Protein AF-A0A4Z0EXV8-F1 (afdb_monomer)

Nearest PDB structures (foldseek):
  7rro-assembly1_Z  TM=4.277E-01  e=1.043E+00  Bos taurus
  6oj0-assembly1_T  TM=6.149E-01  e=5.998E+00  Sulfolobus polyhedral virus 1
  4o7p-assembly1_B  TM=3.992E-01  e=5.647E+00  Mycobacterium tuberculosis
  8ht9-assembly1_A  TM=2.356E-01  e=2.427E+00  Myotis lucifugus
  6aa7-assembly1_A  TM=3.840E-01  e=6.371E+00  Acropora digitifera

Solvent-accessible surface area (backbone atoms only — not comparable to full-atom values): 8650 Å² total; per-residue (Å²): 142,88,83,79,83,78,73,75,73,68,68,66,63,72,72,62,70,75,78,72,73,73,68,83,70,65,78,71,41,50,36,38,38,38,40,39,48,52,76,55,96,86,53,88,63,56,48,32,35,42,32,40,35,44,71,87,71,50,72,52,74,48,75,50,85,64,75,60,98,83,70,82,82,77,75,68,88,66,89,68,77,83,71,78,86,70,89,78,88,45,73,56,64,52,40,48,50,52,43,49,53,52,44,52,50,53,49,53,51,50,54,51,53,41,40,76,72,57,38,41,83,75,48,77,48,81,52,99,64,35,40,37,37,37,28,38,33,120

Structure (mmCIF, N/CA/C/O backbone):
data_AF-A0A4Z0EXV8-F1
#
_entry.id   AF-A0A4Z0EXV8-F1
#
loop_
_atom_site.group_PDB
_atom_site.id
_atom_site.type_symbol
_atom_site.label_atom_id
_atom_site.label_alt_id
_atom_site.label_comp_id
_atom_site.label_asym_id
_atom_site.label_entity_id
_atom_site.label_seq_id
_atom_site.pdbx_PDB_ins_code
_atom_site.Cartn_x
_atom_site.Cartn_y
_atom_site.Cartn_z
_atom_site.occupancy
_atom_site.B_iso_or_equiv
_atom_site.auth_seq_id
_atom_site.auth_comp_id
_atom_site.auth_asym_id
_atom_site.auth_atom_id
_atom_site.pdbx_PDB_model_num
ATOM 1 N N . MET A 1 1 ? -51.255 -3.652 63.442 1.00 41.59 1 MET A N 1
ATOM 2 C CA . MET A 1 1 ? -50.152 -4.495 62.925 1.00 41.59 1 MET A CA 1
ATOM 3 C C . MET A 1 1 ? -49.803 -4.064 61.491 1.00 41.59 1 MET A C 1
ATOM 5 O O . MET A 1 1 ? -50.277 -4.690 60.558 1.00 41.59 1 MET A O 1
ATOM 9 N N . SER A 1 2 ? -49.056 -2.967 61.275 1.00 47.56 2 SER A N 1
ATOM 10 C CA . SER A 1 2 ? -48.893 -2.390 59.915 1.00 47.56 2 SER A CA 1
ATOM 11 C C . SER A 1 2 ? -47.622 -1.543 59.702 1.00 47.56 2 SER A C 1
ATOM 13 O O . SER A 1 2 ? -47.699 -0.437 59.175 1.00 47.56 2 SER A O 1
ATOM 15 N N . LYS A 1 3 ? -46.436 -2.004 60.131 1.00 50.19 3 LYS A N 1
ATOM 16 C CA . LYS A 1 3 ? -45.212 -1.167 60.073 1.00 50.19 3 LYS A CA 1
ATOM 17 C C . LYS A 1 3 ? -43.972 -1.766 59.384 1.00 50.19 3 LYS A C 1
ATOM 19 O O . LYS A 1 3 ? -42.905 -1.188 59.514 1.00 50.19 3 LYS A O 1
ATOM 24 N N . ILE A 1 4 ? -44.069 -2.868 58.633 1.00 55.22 4 ILE A N 1
ATOM 25 C CA . ILE A 1 4 ? -42.857 -3.574 58.140 1.00 55.22 4 ILE A CA 1
ATOM 26 C C . ILE A 1 4 ? -42.568 -3.364 56.633 1.00 55.22 4 ILE A C 1
ATOM 28 O O . ILE A 1 4 ? -41.503 -3.729 56.152 1.00 55.22 4 ILE A O 1
ATOM 32 N N . LEU A 1 5 ? -43.437 -2.700 55.865 1.00 53.66 5 LEU A N 1
ATOM 33 C CA . LEU A 1 5 ? -43.330 -2.701 54.392 1.00 53.66 5 LEU A CA 1
ATOM 34 C C . LEU A 1 5 ? -42.454 -1.605 53.746 1.00 53.66 5 LEU A C 1
ATOM 36 O O . LEU A 1 5 ? -42.352 -1.578 52.526 1.00 53.66 5 LEU A O 1
ATOM 40 N N . PHE A 1 6 ? -41.794 -0.723 54.502 1.00 51.88 6 PHE A N 1
ATOM 41 C CA . PHE A 1 6 ? -41.059 0.410 53.905 1.00 51.88 6 PHE A CA 1
ATOM 42 C C . PHE A 1 6 ? -39.553 0.188 53.666 1.00 51.88 6 PHE A C 1
ATOM 44 O O . PHE A 1 6 ? -38.919 1.017 53.018 1.00 51.88 6 PHE A O 1
ATOM 51 N N . ALA A 1 7 ? -38.961 -0.913 54.140 1.00 53.41 7 ALA A N 1
ATOM 52 C CA . ALA A 1 7 ? -37.502 -1.094 54.101 1.00 53.41 7 ALA A CA 1
ATOM 53 C C . ALA A 1 7 ? -36.958 -1.760 52.818 1.00 53.41 7 ALA A C 1
ATOM 55 O O . ALA A 1 7 ? -35.759 -1.700 52.563 1.00 53.41 7 ALA A O 1
ATOM 56 N N . SER A 1 8 ? -37.806 -2.376 51.991 1.00 53.47 8 SER A N 1
ATOM 57 C CA . SER A 1 8 ? -37.377 -3.163 50.821 1.00 53.47 8 SER A CA 1
ATOM 58 C C . SER A 1 8 ? -37.283 -2.374 49.509 1.00 53.47 8 SER A C 1
ATOM 60 O O . SER A 1 8 ? -36.713 -2.877 48.545 1.00 53.47 8 SER A O 1
ATOM 62 N N . ALA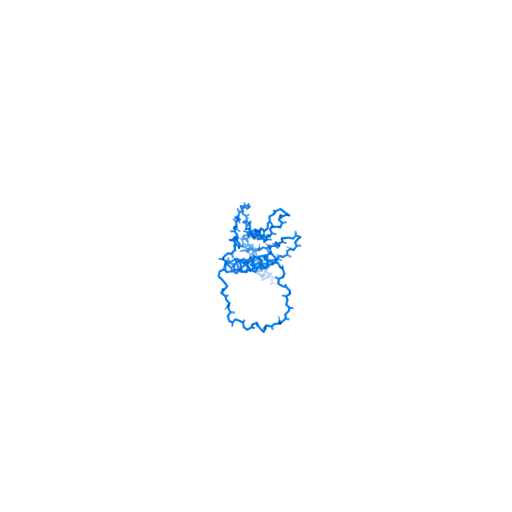 A 1 9 ? -37.789 -1.139 49.449 1.00 52.66 9 ALA A N 1
ATOM 63 C CA . ALA A 1 9 ? -37.748 -0.328 48.227 1.00 52.66 9 ALA A CA 1
ATOM 64 C C . ALA A 1 9 ? -36.428 0.449 48.038 1.00 52.66 9 ALA A C 1
ATOM 66 O O . ALA A 1 9 ? -36.130 0.892 46.931 1.00 52.66 9 ALA A O 1
ATOM 67 N N . LEU A 1 10 ? -35.615 0.608 49.091 1.00 49.06 10 LEU A N 1
ATOM 68 C CA . LEU A 1 10 ? -34.423 1.466 49.050 1.00 49.06 10 LEU A CA 1
ATOM 69 C C . LEU A 1 10 ? -33.154 0.751 48.544 1.00 49.06 10 LEU A C 1
ATOM 71 O O . LEU A 1 10 ? -32.196 1.411 48.152 1.00 49.06 10 LEU A O 1
ATOM 75 N N . THR A 1 11 ? -33.132 -0.584 48.503 1.00 53.19 11 THR A N 1
ATOM 76 C CA . THR A 1 11 ? -31.952 -1.361 48.076 1.00 53.19 11 THR A CA 1
ATOM 77 C C . THR A 1 11 ? -31.877 -1.613 46.568 1.00 53.19 11 THR A C 1
ATOM 79 O O . THR A 1 11 ? -30.806 -1.957 46.076 1.00 53.19 11 THR A O 1
ATOM 82 N N . LEU A 1 12 ? -32.955 -1.398 45.802 1.00 51.94 12 LEU A N 1
ATOM 83 C CA . LEU A 1 12 ? -32.928 -1.583 44.341 1.00 51.94 12 LEU A CA 1
ATOM 84 C C . LEU A 1 12 ? -32.319 -0.398 43.572 1.00 51.94 12 LEU A C 1
ATOM 86 O O . LEU A 1 12 ? -31.897 -0.566 42.431 1.00 51.94 12 LEU A O 1
ATOM 90 N N . VAL A 1 13 ? -32.236 0.792 44.175 1.00 54.78 13 VAL A N 1
ATOM 91 C CA . VAL A 1 13 ? -31.744 1.999 43.483 1.00 54.78 13 VAL A CA 1
ATOM 92 C C . VAL A 1 13 ? -30.208 2.066 43.454 1.00 54.78 13 VAL A C 1
ATOM 94 O O . VAL A 1 13 ? -29.631 2.633 42.529 1.00 54.78 13 VAL A O 1
ATOM 97 N N . THR A 1 14 ? -29.508 1.427 44.395 1.00 55.69 14 THR A N 1
ATOM 98 C CA . THR A 1 14 ? -28.035 1.484 44.471 1.00 55.69 14 THR A CA 1
ATOM 99 C C . THR A 1 14 ? -27.316 0.537 43.502 1.00 55.69 14 THR A C 1
ATOM 101 O O . THR A 1 14 ? -26.147 0.765 43.197 1.00 55.69 14 THR A O 1
ATOM 104 N N . LEU A 1 15 ? -28.004 -0.465 42.940 1.00 55.16 15 LEU A N 1
ATOM 105 C CA . LEU A 1 15 ? -27.450 -1.355 41.905 1.00 55.16 15 LEU A CA 1
ATOM 106 C C . LEU A 1 15 ? -27.508 -0.761 40.483 1.00 55.16 15 LEU A C 1
ATOM 108 O O . LEU A 1 15 ? -26.846 -1.275 39.586 1.00 55.16 15 LEU A O 1
ATOM 112 N N . GLY A 1 16 ? -28.247 0.334 40.260 1.00 57.34 16 GLY A N 1
ATOM 113 C CA . GLY A 1 16 ? -28.359 0.972 38.938 1.00 57.34 16 GLY A CA 1
ATOM 114 C C . GLY A 1 16 ? -27.202 1.913 38.572 1.00 57.34 16 GLY A C 1
ATOM 115 O O . GLY A 1 16 ? -26.945 2.152 37.392 1.00 57.34 16 GLY A O 1
ATOM 116 N N . LEU A 1 17 ? -26.469 2.423 39.567 1.00 55.00 17 LEU A N 1
ATOM 117 C CA . LEU A 1 17 ? -25.474 3.494 39.389 1.00 55.00 17 LEU A CA 1
ATOM 118 C C . LEU A 1 17 ? -24.091 3.021 38.909 1.00 55.00 17 LEU A C 1
ATOM 120 O O . LEU A 1 17 ? -23.250 3.850 38.577 1.00 55.00 17 LEU A O 1
ATOM 124 N N . TRP A 1 18 ? -23.852 1.710 38.808 1.00 55.94 18 TRP A N 1
ATOM 125 C CA . TRP A 1 18 ? -22.577 1.161 38.313 1.00 55.94 18 TRP A CA 1
ATOM 126 C C . TRP A 1 18 ? -22.547 0.901 36.797 1.00 55.94 18 TRP A C 1
ATOM 128 O O . TRP A 1 18 ? -21.493 0.563 36.264 1.00 55.94 18 TRP A O 1
ATOM 138 N N . SER A 1 19 ? -23.663 1.087 36.080 1.00 59.22 19 SER A N 1
ATOM 139 C CA . SER A 1 19 ? -23.737 0.802 34.633 1.00 59.22 19 SER A CA 1
ATOM 140 C C . SER A 1 19 ? -23.322 1.966 33.719 1.00 59.22 19 SER A C 1
ATOM 142 O O . SER A 1 19 ? -23.163 1.763 32.519 1.00 59.22 19 SER A O 1
ATOM 144 N N . PHE A 1 20 ? -23.077 3.161 34.271 1.00 62.44 20 PHE A N 1
ATOM 145 C CA . PHE A 1 20 ? -22.786 4.375 33.492 1.00 62.44 20 PHE A CA 1
ATOM 146 C C . PHE A 1 20 ? -21.382 4.949 33.713 1.00 62.44 20 PHE A C 1
ATOM 148 O O . PHE A 1 20 ? -21.149 6.126 33.462 1.00 62.44 20 PHE A O 1
ATOM 155 N N . ASN A 1 21 ? -20.413 4.128 34.125 1.00 60.16 21 ASN A N 1
ATOM 156 C CA . ASN A 1 21 ? -19.012 4.466 33.876 1.00 60.16 21 ASN A CA 1
ATOM 157 C C . ASN A 1 21 ? -18.694 4.103 32.422 1.00 60.16 21 ASN A C 1
ATOM 159 O O . ASN A 1 21 ? -18.058 3.086 32.137 1.00 60.16 21 ASN A O 1
ATOM 163 N N . SER A 1 22 ? -19.170 4.929 31.486 1.00 61.72 22 SER A N 1
ATOM 164 C CA . SER A 1 22 ? -18.621 4.978 30.135 1.00 61.72 22 SER A CA 1
ATOM 165 C C . SER A 1 22 ? -17.185 5.459 30.274 1.00 61.72 22 SER A C 1
ATOM 167 O O . SER A 1 22 ? -16.908 6.651 30.243 1.00 61.72 22 SER A O 1
ATOM 169 N N . LYS A 1 23 ? -16.290 4.505 30.541 1.00 66.94 23 LYS A N 1
ATOM 170 C CA . LYS A 1 23 ? -14.841 4.658 30.489 1.00 66.94 23 LYS A CA 1
ATOM 171 C C . LYS A 1 23 ? -14.566 5.459 29.224 1.00 66.94 23 LYS A C 1
ATOM 173 O O . LYS A 1 23 ? -14.905 4.945 28.162 1.00 66.94 23 LYS A O 1
ATOM 178 N N . ASP A 1 24 ? -14.085 6.697 29.361 1.00 73.56 24 ASP A N 1
ATOM 179 C CA . ASP A 1 24 ? -13.870 7.622 28.245 1.00 73.56 24 ASP A CA 1
ATOM 180 C C . ASP A 1 24 ? -13.109 6.888 27.144 1.00 73.56 24 ASP A C 1
ATOM 182 O O . ASP A 1 24 ? -11.892 6.682 27.220 1.00 73.56 24 ASP A O 1
ATOM 186 N N . ALA A 1 25 ? -13.856 6.384 26.164 1.00 73.69 25 ALA A N 1
ATOM 187 C CA . ALA A 1 25 ? -13.286 5.658 25.058 1.00 73.69 25 ALA A CA 1
ATOM 188 C C . ALA A 1 25 ? -12.525 6.712 24.271 1.00 73.69 25 ALA A C 1
ATOM 190 O O . ALA A 1 25 ? -13.102 7.723 23.859 1.00 73.69 25 ALA A O 1
ATOM 191 N N . LYS A 1 26 ? -11.213 6.517 24.128 1.00 83.12 26 LYS A N 1
ATOM 192 C CA . LYS A 1 26 ? -10.418 7.414 23.300 1.00 83.12 26 LYS A CA 1
ATOM 193 C C . LYS A 1 26 ? -11.070 7.461 21.915 1.00 83.12 26 LYS A C 1
ATOM 195 O O . LYS A 1 26 ? -11.542 6.430 21.433 1.00 83.12 26 LYS A O 1
ATOM 200 N N . PRO A 1 27 ? -11.160 8.647 21.294 1.00 87.81 27 PRO A N 1
ATOM 201 C CA . PRO A 1 27 ? -11.727 8.740 19.963 1.00 87.81 27 PRO A CA 1
ATOM 202 C C . PRO A 1 27 ? -10.912 7.850 19.025 1.00 87.81 27 PRO A C 1
ATOM 204 O O . PRO A 1 27 ? -9.678 7.884 19.058 1.00 87.81 27 PRO A O 1
ATOM 207 N N . ALA A 1 28 ? -11.609 7.058 18.209 1.00 92.19 28 ALA A N 1
ATOM 208 C CA . ALA A 1 28 ? -10.969 6.178 17.244 1.00 92.19 28 ALA A CA 1
ATOM 209 C C . ALA A 1 28 ? -10.023 6.986 16.346 1.00 92.19 28 ALA A C 1
ATOM 211 O O . ALA A 1 28 ? -10.400 8.022 15.791 1.00 92.19 28 ALA A O 1
ATOM 212 N N . GLN A 1 29 ? -8.791 6.506 16.212 1.00 96.19 29 GLN A N 1
ATOM 213 C CA . GLN A 1 29 ? -7.768 7.120 15.376 1.00 96.19 29 GLN A CA 1
ATOM 214 C C . GLN A 1 29 ? -7.784 6.470 13.998 1.00 96.19 29 GLN A C 1
ATOM 216 O O . GLN A 1 29 ? -7.989 5.260 13.880 1.00 96.19 29 GLN A O 1
ATOM 221 N N . TYR A 1 30 ? -7.541 7.268 12.960 1.00 97.12 30 TYR A N 1
ATOM 222 C CA . TYR A 1 30 ? -7.532 6.807 11.577 1.00 97.12 30 TYR A CA 1
ATOM 223 C C . TYR A 1 30 ? -6.197 7.123 10.921 1.00 97.12 30 TYR A C 1
ATOM 225 O O . TYR A 1 30 ? -5.680 8.226 11.062 1.00 97.12 30 TYR A O 1
ATOM 233 N N . LEU A 1 31 ? -5.672 6.153 10.184 1.00 97.19 31 LEU A N 1
ATOM 234 C CA . LEU A 1 31 ? -4.456 6.276 9.392 1.00 97.19 31 LEU A CA 1
ATOM 235 C C . LEU A 1 31 ? -4.757 5.793 7.979 1.00 97.19 31 LEU A C 1
ATOM 237 O O . LEU A 1 31 ? -5.493 4.821 7.792 1.00 97.19 31 LEU A O 1
ATOM 241 N N . MET A 1 32 ? -4.187 6.456 6.977 1.00 97.75 32 MET A N 1
ATOM 242 C CA . MET A 1 32 ? -4.343 6.052 5.583 1.00 97.75 32 MET A CA 1
ATOM 243 C C . MET A 1 32 ? -2.997 5.711 4.957 1.00 97.75 32 MET A C 1
ATOM 245 O O . MET A 1 32 ? -2.037 6.461 5.083 1.00 97.75 32 MET A O 1
ATOM 249 N N . ILE A 1 33 ? -2.940 4.600 4.230 1.00 96.94 33 ILE A N 1
ATOM 250 C CA . ILE A 1 33 ? -1.803 4.260 3.375 1.00 96.94 33 ILE A CA 1
ATOM 251 C C . ILE A 1 33 ? -2.240 4.427 1.930 1.00 96.94 33 ILE A C 1
ATOM 253 O O . ILE A 1 33 ? -3.272 3.893 1.529 1.00 96.94 33 ILE A O 1
ATOM 257 N N . ILE A 1 34 ? -1.445 5.129 1.137 1.00 95.94 34 ILE A N 1
ATOM 258 C CA . ILE A 1 34 ? -1.636 5.276 -0.298 1.00 95.94 34 ILE A CA 1
ATOM 259 C C . ILE A 1 34 ? -0.456 4.607 -0.984 1.00 95.94 34 ILE A C 1
ATOM 261 O O . ILE A 1 34 ? 0.693 5.013 -0.834 1.00 95.94 34 ILE A O 1
ATOM 265 N N . ARG A 1 35 ? -0.758 3.573 -1.754 1.00 94.06 35 ARG A N 1
ATOM 266 C CA . ARG A 1 35 ? 0.164 2.969 -2.701 1.00 94.06 35 ARG A CA 1
ATOM 267 C C . ARG A 1 35 ? -0.033 3.633 -4.050 1.00 94.06 35 ARG A C 1
ATOM 269 O O . ARG A 1 35 ? -1.140 3.562 -4.581 1.00 94.06 35 ARG A O 1
ATOM 276 N N . ASP A 1 36 ? 1.030 4.171 -4.627 1.00 92.25 36 ASP A N 1
ATOM 277 C CA . ASP A 1 36 ? 0.998 4.749 -5.967 1.00 92.25 36 ASP A CA 1
ATOM 278 C C . ASP A 1 36 ? 2.172 4.246 -6.817 1.00 92.25 36 ASP A C 1
ATOM 280 O 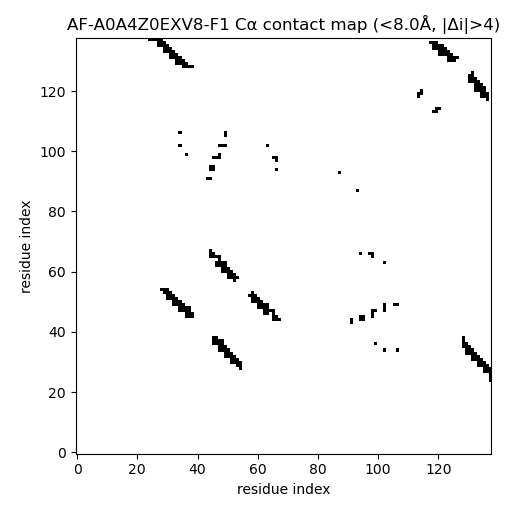O . ASP A 1 36 ? 3.253 3.912 -6.325 1.00 92.25 36 ASP A O 1
ATOM 284 N N . MET A 1 37 ? 1.938 4.143 -8.119 1.00 87.44 37 MET A N 1
ATOM 285 C CA . MET A 1 37 ? 2.967 3.866 -9.105 1.00 87.44 37 MET A CA 1
ATOM 286 C C . MET A 1 37 ? 2.762 4.816 -10.273 1.00 87.44 37 MET A C 1
ATOM 288 O O . MET A 1 37 ? 2.018 4.523 -11.216 1.00 87.44 37 MET A O 1
ATOM 292 N N . GLU A 1 38 ? 3.473 5.938 -10.220 1.00 82.12 38 GLU A N 1
ATOM 293 C CA . GLU A 1 38 ? 3.352 6.966 -11.235 1.00 82.12 38 GLU A CA 1
ATOM 294 C C . GLU A 1 38 ? 3.829 6.414 -12.585 1.00 82.12 38 GLU A C 1
ATOM 296 O O . GLU A 1 38 ? 4.957 5.931 -12.750 1.00 82.12 38 GLU A O 1
ATOM 301 N N . ARG A 1 39 ? 2.934 6.469 -13.572 1.00 70.81 39 ARG A N 1
ATOM 302 C CA . ARG A 1 39 ? 3.215 6.132 -14.966 1.00 70.81 39 ARG A CA 1
ATOM 303 C C . ARG A 1 39 ? 3.179 7.422 -15.771 1.00 70.81 39 ARG A C 1
ATOM 305 O O . ARG A 1 39 ? 2.274 7.621 -16.577 1.00 70.81 39 ARG A O 1
ATOM 312 N N . THR A 1 40 ? 4.129 8.326 -15.538 1.00 59.59 40 THR A N 1
ATOM 313 C CA . THR A 1 40 ? 4.237 9.511 -16.396 1.00 59.59 40 THR A CA 1
ATOM 314 C C . THR A 1 40 ? 4.534 9.059 -17.821 1.00 59.59 40 THR A C 1
ATOM 316 O O . THR A 1 40 ? 5.446 8.270 -18.062 1.00 59.59 40 THR A O 1
ATOM 319 N N . GLY A 1 41 ? 3.749 9.548 -18.785 1.00 56.72 41 GLY A N 1
ATOM 320 C CA . GLY A 1 41 ? 3.868 9.165 -20.197 1.00 56.72 41 GLY A CA 1
ATOM 321 C C . GLY A 1 41 ? 5.229 9.480 -20.833 1.00 56.72 41 GLY A C 1
ATOM 322 O O . GLY A 1 41 ? 5.516 8.972 -21.911 1.00 56.72 41 GLY A O 1
ATOM 323 N N . TYR A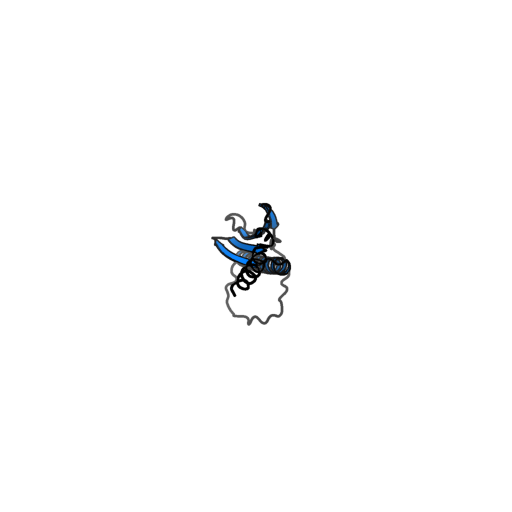 1 42 ? 6.066 10.271 -20.152 1.00 57.44 42 TYR A N 1
ATOM 324 C CA . TYR A 1 42 ? 7.380 10.718 -20.615 1.00 57.44 42 TYR A CA 1
ATOM 325 C C . TYR A 1 42 ? 8.566 10.042 -19.898 1.00 57.44 42 TYR A C 1
ATOM 327 O O . TYR A 1 42 ? 9.690 10.148 -20.382 1.00 57.44 42 TYR A O 1
ATOM 335 N N . SER A 1 43 ? 8.351 9.338 -18.775 1.00 63.62 43 SER A N 1
ATOM 336 C CA . SER A 1 43 ? 9.417 8.627 -18.049 1.00 63.62 43 SER A CA 1
ATOM 337 C C . SER A 1 43 ? 9.350 7.125 -18.314 1.00 63.62 43 SER A C 1
ATOM 339 O O . SER A 1 43 ? 8.368 6.457 -17.996 1.00 63.62 43 SER A O 1
ATOM 341 N N . ASP A 1 44 ? 10.446 6.553 -18.812 1.00 70.25 44 ASP A N 1
ATOM 342 C CA . ASP A 1 44 ? 10.601 5.098 -18.951 1.00 70.25 44 ASP A CA 1
ATOM 343 C C . ASP A 1 44 ? 10.864 4.374 -17.617 1.00 70.25 44 ASP A C 1
ATOM 345 O O . ASP A 1 44 ? 11.017 3.143 -17.588 1.00 70.25 44 ASP A O 1
ATOM 349 N N . GLN A 1 45 ? 10.951 5.117 -16.511 1.00 78.88 45 GLN A N 1
ATOM 350 C CA . GLN A 1 45 ? 11.236 4.570 -15.191 1.00 78.88 45 GLN A CA 1
ATOM 351 C C . GLN A 1 45 ? 10.002 4.647 -14.284 1.00 78.88 45 GLN A C 1
ATOM 353 O O . GLN A 1 45 ? 9.487 5.747 -14.070 1.00 78.88 45 GLN A O 1
ATOM 358 N N . PRO A 1 46 ? 9.531 3.503 -13.744 1.00 82.12 46 PRO A N 1
ATOM 359 C CA . PRO A 1 46 ? 8.458 3.497 -12.761 1.00 82.12 46 PRO A CA 1
ATOM 360 C C . PRO A 1 46 ? 8.931 4.173 -11.472 1.00 82.12 46 PRO A C 1
ATOM 362 O O . PRO A 1 46 ? 10.043 3.906 -11.012 1.00 82.12 46 PRO A O 1
ATOM 365 N N . ARG A 1 47 ? 8.064 4.994 -10.877 1.00 85.81 47 ARG A N 1
ATOM 366 C CA . ARG A 1 47 ? 8.283 5.628 -9.572 1.00 85.81 47 ARG A CA 1
ATOM 367 C C . ARG A 1 47 ? 7.282 5.060 -8.564 1.00 85.81 47 ARG A C 1
ATOM 369 O O . ARG A 1 47 ? 6.176 5.581 -8.445 1.00 85.81 47 ARG A O 1
ATOM 376 N N . PRO A 1 48 ? 7.598 3.910 -7.946 1.00 89.81 48 PRO A N 1
ATOM 377 C CA . PRO A 1 48 ? 6.770 3.354 -6.887 1.00 89.81 48 PRO A CA 1
ATOM 378 C C . PRO A 1 48 ? 6.905 4.201 -5.617 1.00 89.81 48 PRO A C 1
ATOM 380 O O . PRO A 1 48 ? 8.018 4.449 -5.155 1.00 89.81 48 PRO A O 1
ATOM 383 N N . ALA A 1 49 ? 5.778 4.608 -5.043 1.00 92.31 49 ALA A N 1
ATOM 384 C CA . ALA A 1 49 ? 5.735 5.386 -3.814 1.00 92.31 49 ALA A CA 1
ATOM 385 C C . ALA A 1 49 ? 4.714 4.798 -2.836 1.00 92.31 49 ALA A C 1
ATOM 387 O O . ALA A 1 49 ? 3.657 4.289 -3.229 1.00 92.31 49 ALA A O 1
ATOM 388 N N . LEU A 1 50 ? 5.044 4.877 -1.549 1.00 94.56 50 LEU A N 1
ATOM 389 C CA . LEU A 1 50 ? 4.143 4.539 -0.459 1.00 94.56 50 LEU A CA 1
ATOM 390 C C . LEU A 1 50 ? 4.013 5.753 0.458 1.00 94.56 50 LEU A C 1
ATOM 392 O O . LEU A 1 50 ? 4.985 6.186 1.071 1.00 94.56 50 LEU A O 1
ATOM 396 N N . THR A 1 51 ? 2.810 6.302 0.559 1.00 96.12 51 THR A N 1
ATOM 397 C CA . THR A 1 51 ? 2.518 7.438 1.433 1.00 96.12 51 THR A CA 1
ATOM 398 C C . THR A 1 51 ? 1.708 6.968 2.627 1.00 96.12 51 THR A C 1
ATOM 400 O O . THR A 1 51 ? 0.708 6.272 2.467 1.00 96.12 51 THR A O 1
ATOM 403 N N . VAL A 1 52 ? 2.116 7.368 3.824 1.00 97.00 52 VAL A N 1
ATOM 404 C CA . VAL A 1 52 ? 1.356 7.184 5.062 1.00 97.00 52 VAL A CA 1
ATOM 405 C C . VAL A 1 52 ? 0.844 8.545 5.503 1.00 97.00 52 VAL A C 1
ATOM 407 O O . VAL A 1 52 ? 1.639 9.471 5.630 1.00 97.00 52 VAL A O 1
ATOM 410 N N . ILE A 1 53 ? -0.464 8.662 5.717 1.00 96.88 53 ILE A N 1
ATOM 411 C CA . ILE A 1 53 ? -1.117 9.830 6.307 1.00 96.88 53 ILE A CA 1
ATOM 412 C C . ILE A 1 53 ? -1.519 9.461 7.729 1.00 96.88 53 ILE A C 1
ATOM 414 O O . ILE A 1 53 ? -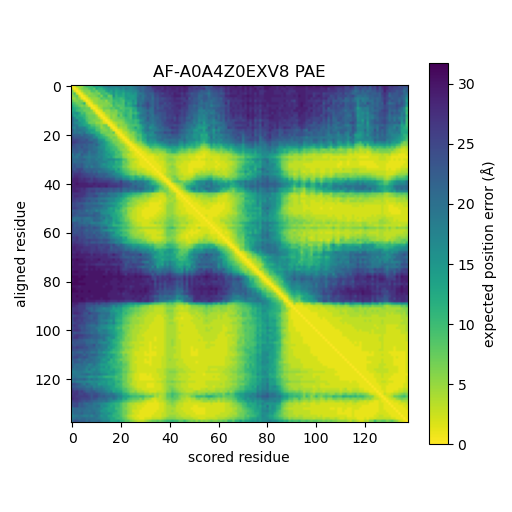2.366 8.590 7.938 1.00 96.88 53 ILE A O 1
ATOM 418 N N . GLU A 1 54 ? -0.864 10.105 8.682 1.00 96.69 54 GLU A N 1
ATOM 419 C CA . GLU A 1 54 ? -1.023 9.896 10.114 1.00 96.69 54 GLU A CA 1
ATOM 420 C C . GLU A 1 54 ? -2.324 10.550 10.631 1.00 96.69 54 GLU A C 1
ATOM 422 O O . GLU A 1 54 ? -2.896 11.420 9.964 1.00 96.69 54 GLU A O 1
ATOM 427 N N . PRO A 1 55 ? -2.802 10.182 11.836 1.00 95.12 55 PRO A N 1
ATOM 428 C CA . PRO A 1 55 ? -4.033 10.739 12.410 1.00 95.12 55 PRO A CA 1
ATOM 429 C C . PRO A 1 55 ? -3.997 12.250 12.660 1.00 95.12 55 PRO A C 1
ATOM 431 O O . PRO A 1 55 ? -5.043 12.886 12.748 1.00 95.12 55 PRO A O 1
ATOM 434 N N . ASP A 1 56 ? -2.801 12.821 12.799 1.00 94.44 56 ASP A N 1
ATOM 435 C CA . ASP A 1 56 ? -2.580 14.261 12.952 1.00 94.44 56 ASP A CA 1
ATOM 436 C C . ASP A 1 56 ? -2.625 15.020 11.610 1.00 94.44 56 ASP A C 1
ATOM 438 O O . ASP A 1 56 ? -2.506 16.244 11.584 1.00 94.44 56 ASP A O 1
ATOM 442 N N . GLY A 1 57 ? -2.810 14.303 10.497 1.00 92.62 57 GLY A N 1
ATOM 443 C CA . GLY A 1 57 ? -2.820 14.848 9.144 1.00 92.62 57 GLY A CA 1
ATOM 444 C C . GLY A 1 57 ? -1.429 15.033 8.537 1.00 92.62 57 GLY A C 1
ATOM 445 O O . GLY A 1 57 ? -1.325 15.462 7.386 1.00 92.62 57 GLY A O 1
ATOM 446 N N . THR A 1 58 ? -0.355 14.701 9.259 1.00 96.06 58 THR A N 1
ATOM 447 C CA . THR A 1 58 ? 0.986 14.678 8.672 1.00 96.06 58 THR A CA 1
ATOM 448 C C . THR A 1 58 ? 1.107 13.513 7.698 1.00 96.06 58 THR A C 1
ATOM 450 O O . THR A 1 58 ? 0.490 12.462 7.868 1.00 96.06 58 THR A O 1
ATOM 453 N N . PHE A 1 59 ? 1.895 13.692 6.640 1.00 94.69 59 PHE A N 1
ATOM 454 C CA . PHE A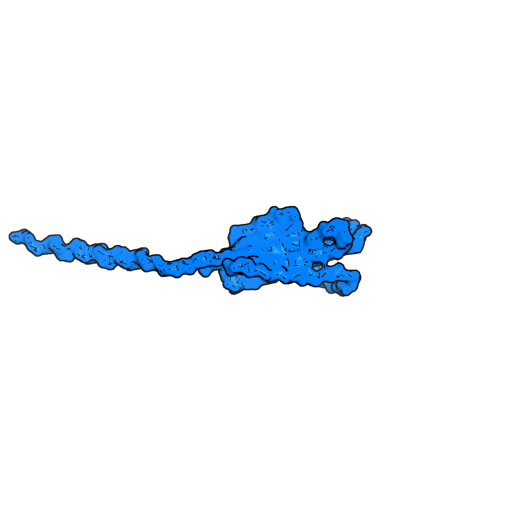 1 59 ? 2.129 12.640 5.661 1.00 94.69 59 PHE A CA 1
ATOM 455 C C . PHE A 1 59 ? 3.619 12.387 5.474 1.00 94.69 59 PHE A C 1
ATOM 457 O O . PHE A 1 59 ? 4.438 13.307 5.450 1.00 94.69 59 PHE A O 1
ATOM 464 N N . LYS A 1 60 ? 3.967 11.110 5.338 1.00 94.62 60 LYS A N 1
ATOM 465 C CA . LYS A 1 60 ? 5.320 10.641 5.045 1.00 94.62 60 LYS A CA 1
ATOM 466 C C . LYS A 1 60 ? 5.263 9.819 3.771 1.00 94.62 60 LYS A C 1
ATOM 468 O O . LYS A 1 60 ? 4.572 8.805 3.728 1.00 94.62 60 LYS A O 1
ATOM 473 N N . THR A 1 61 ? 5.981 10.263 2.748 1.00 95.00 61 THR A N 1
ATOM 474 C CA . THR A 1 61 ? 6.108 9.535 1.483 1.00 95.00 61 THR A CA 1
ATOM 475 C C . THR A 1 61 ? 7.469 8.868 1.432 1.00 95.00 61 THR A C 1
ATOM 477 O O . THR A 1 61 ? 8.498 9.537 1.492 1.00 95.00 61 THR A O 1
ATOM 480 N N . GLU A 1 62 ? 7.464 7.547 1.324 1.00 91.94 62 GLU A N 1
ATOM 481 C CA . GLU A 1 62 ? 8.645 6.748 1.040 1.00 91.94 62 GLU A CA 1
ATOM 482 C C . GLU A 1 62 ? 8.683 6.465 -0.463 1.00 91.94 62 GLU A C 1
ATOM 484 O O . GLU A 1 62 ? 7.858 5.718 -1.002 1.00 91.94 62 GLU A O 1
ATOM 489 N N . GLU A 1 63 ? 9.633 7.094 -1.154 1.00 87.19 63 GLU A N 1
ATOM 490 C CA . G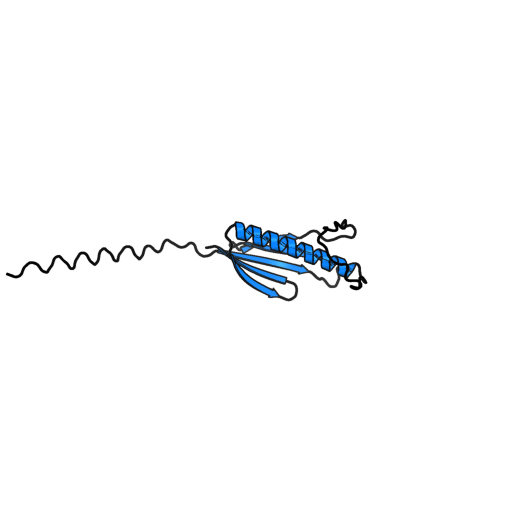LU A 1 63 ? 9.949 6.740 -2.533 1.00 87.19 63 GLU A CA 1
ATOM 491 C C . GLU A 1 63 ? 10.775 5.457 -2.532 1.00 87.19 63 GLU A C 1
ATOM 493 O O . GLU A 1 63 ? 11.872 5.392 -1.971 1.00 87.19 63 GLU A O 1
ATOM 498 N N . LEU A 1 64 ? 10.239 4.412 -3.158 1.00 85.69 64 LEU A N 1
ATOM 499 C CA . LEU A 1 64 ? 10.930 3.137 -3.240 1.00 85.69 64 LEU A CA 1
ATOM 500 C C . LEU A 1 64 ? 11.992 3.193 -4.351 1.00 85.69 64 LEU A C 1
ATOM 502 O O . LEU A 1 64 ? 11.800 3.875 -5.364 1.00 85.69 64 LEU A O 1
ATOM 506 N N . PRO A 1 65 ? 13.114 2.464 -4.199 1.00 79.06 65 PRO A N 1
ATOM 507 C CA . PRO A 1 65 ? 14.222 2.506 -5.140 1.00 79.06 65 PRO A CA 1
ATOM 508 C C . PRO A 1 65 ? 13.762 2.241 -6.573 1.00 79.06 65 PRO A C 1
ATOM 510 O O . PRO A 1 65 ? 13.114 1.237 -6.886 1.00 79.06 65 PRO A O 1
ATOM 513 N N . VAL A 1 66 ? 14.157 3.147 -7.464 1.00 71.31 66 VAL A N 1
ATOM 514 C CA . VAL A 1 66 ? 13.883 3.021 -8.889 1.00 71.31 66 VAL A CA 1
ATOM 515 C C . VAL A 1 66 ? 14.716 1.877 -9.453 1.00 71.31 66 VAL A C 1
ATOM 517 O O . VAL A 1 66 ? 15.945 1.851 -9.340 1.00 71.31 66 VAL A O 1
ATOM 520 N N . ILE A 1 67 ? 14.042 0.917 -10.087 1.00 67.25 67 ILE A N 1
ATOM 521 C CA . ILE A 1 67 ? 14.695 -0.262 -10.654 1.00 67.25 67 ILE A CA 1
ATOM 522 C C . ILE A 1 67 ? 15.443 0.132 -11.936 1.00 67.25 67 ILE A C 1
ATOM 524 O O . ILE A 1 67 ? 14.897 0.102 -13.043 1.00 67.25 67 ILE A O 1
ATOM 528 N N . SER A 1 68 ? 16.696 0.551 -11.755 1.00 61.81 68 SER A N 1
ATOM 529 C CA . SER A 1 68 ? 17.677 0.866 -12.795 1.00 61.81 68 SER A CA 1
ATOM 530 C C . SER A 1 68 ? 18.133 -0.381 -13.579 1.00 61.81 68 SER A C 1
ATOM 532 O O . SER A 1 68 ? 17.666 -1.500 -13.361 1.00 61.81 68 SER A O 1
ATOM 534 N N . TYR A 1 69 ? 19.024 -0.194 -14.557 1.00 56.84 69 TYR A N 1
ATOM 535 C CA . TYR A 1 69 ? 19.443 -1.236 -15.507 1.00 56.84 69 TYR A CA 1
ATOM 536 C C . TYR A 1 69 ? 20.108 -2.476 -14.869 1.00 56.84 69 TYR A C 1
ATOM 538 O O . TYR A 1 69 ? 20.035 -3.548 -15.466 1.00 56.84 69 TYR A O 1
ATOM 546 N N . ASN A 1 70 ? 20.698 -2.360 -13.673 1.00 56.31 70 ASN A N 1
ATOM 547 C CA . ASN A 1 70 ? 21.568 -3.384 -13.080 1.00 56.31 70 ASN A CA 1
ATOM 548 C C . ASN A 1 70 ? 21.039 -3.918 -11.739 1.00 56.31 70 ASN A C 1
ATOM 550 O O . ASN A 1 70 ? 21.703 -3.796 -10.714 1.00 56.31 70 ASN A O 1
ATOM 554 N N . PHE A 1 71 ? 19.856 -4.533 -11.733 1.00 55.09 71 PHE A N 1
ATOM 555 C CA . PHE A 1 71 ? 19.423 -5.319 -10.573 1.00 55.09 71 PHE A CA 1
ATOM 556 C C . PHE A 1 71 ? 19.893 -6.768 -10.734 1.00 55.09 71 PHE A C 1
ATOM 558 O O . PHE A 1 71 ? 19.483 -7.423 -11.703 1.00 55.09 71 PHE A O 1
ATOM 565 N N . PRO A 1 72 ? 20.745 -7.291 -9.830 1.00 53.34 72 PRO A N 1
ATOM 566 C CA . PRO A 1 72 ? 21.121 -8.694 -9.864 1.00 53.34 72 PRO A CA 1
ATOM 567 C C . PRO A 1 72 ? 19.853 -9.537 -9.705 1.00 53.34 72 PRO A C 1
ATOM 569 O O . PRO A 1 72 ? 19.067 -9.359 -8.775 1.00 53.34 72 PRO A O 1
ATOM 572 N N . ARG A 1 73 ? 19.618 -10.437 -10.663 1.00 54.75 73 ARG A N 1
ATOM 573 C CA . ARG A 1 73 ? 18.540 -11.421 -10.566 1.00 54.75 73 ARG A CA 1
ATOM 574 C C . ARG A 1 73 ? 18.911 -12.419 -9.482 1.00 54.75 73 ARG A C 1
ATOM 576 O O . ARG A 1 73 ? 19.584 -13.404 -9.763 1.00 54.75 73 ARG A O 1
ATOM 583 N N . GLU A 1 74 ? 18.424 -12.202 -8.273 1.00 53.62 74 GLU A N 1
ATOM 584 C CA . GLU A 1 74 ? 18.374 -13.277 -7.297 1.00 53.62 74 GLU A CA 1
ATOM 585 C C . GLU A 1 74 ? 17.157 -14.142 -7.633 1.00 53.62 74 GLU A C 1
ATOM 587 O O . GLU A 1 74 ? 16.009 -13.822 -7.320 1.00 53.62 74 GLU A O 1
ATOM 592 N N . SER A 1 75 ? 17.383 -15.210 -8.402 1.00 50.94 75 SER A N 1
ATOM 593 C CA . SER A 1 75 ? 16.354 -16.218 -8.627 1.00 50.94 75 SER A CA 1
ATOM 594 C C . SER A 1 75 ? 16.139 -16.963 -7.315 1.00 50.94 75 SER A C 1
ATOM 596 O O . SER A 1 75 ? 16.849 -17.924 -7.015 1.00 50.94 75 SER A O 1
ATOM 598 N N . ILE A 1 76 ? 15.165 -16.514 -6.529 1.00 50.22 76 ILE A N 1
ATOM 599 C CA . ILE A 1 76 ? 14.649 -17.296 -5.409 1.00 50.22 76 ILE A CA 1
ATOM 600 C C . ILE A 1 76 ? 14.234 -18.653 -5.990 1.00 50.22 76 ILE A C 1
ATOM 602 O O . ILE A 1 76 ? 13.445 -18.703 -6.937 1.00 50.22 76 ILE A O 1
ATOM 606 N N . LYS A 1 77 ? 14.776 -19.754 -5.449 1.00 47.41 77 LYS A N 1
ATOM 607 C CA . LYS A 1 77 ? 14.430 -21.146 -5.806 1.00 47.41 77 LYS A CA 1
ATOM 608 C C . LYS A 1 77 ? 13.001 -21.516 -5.364 1.00 47.41 77 LYS A C 1
ATOM 610 O O . LYS A 1 77 ? 12.756 -22.620 -4.897 1.00 47.41 77 LYS A O 1
ATOM 615 N N . ALA A 1 78 ? 12.047 -20.598 -5.475 1.00 49.66 78 ALA A N 1
ATOM 616 C CA . ALA A 1 78 ? 10.641 -20.941 -5.436 1.00 49.66 78 ALA A CA 1
ATOM 617 C C . ALA A 1 78 ? 10.327 -21.516 -6.817 1.00 49.66 78 ALA A C 1
ATOM 619 O O . ALA A 1 78 ? 10.450 -20.818 -7.821 1.00 49.66 78 ALA A O 1
ATOM 620 N N . THR A 1 79 ? 10.040 -22.813 -6.871 1.00 45.53 79 THR A N 1
ATOM 621 C CA . THR A 1 79 ? 9.743 -23.585 -8.079 1.00 45.53 79 THR A CA 1
ATOM 622 C C . THR A 1 79 ? 8.687 -22.886 -8.935 1.00 45.53 79 THR A C 1
ATOM 624 O O . THR A 1 79 ? 7.491 -23.088 -8.764 1.00 45.53 79 THR A O 1
ATOM 627 N N . ILE A 1 80 ? 9.127 -22.063 -9.882 1.00 47.94 80 ILE A N 1
ATOM 628 C CA . ILE A 1 80 ? 8.305 -21.612 -10.996 1.00 47.94 80 ILE A CA 1
ATOM 629 C C . ILE A 1 80 ? 8.684 -22.542 -12.135 1.00 47.94 80 ILE A C 1
ATOM 631 O O . ILE A 1 80 ? 9.751 -22.410 -12.742 1.00 47.94 80 ILE A O 1
ATOM 635 N N . VAL A 1 81 ? 7.815 -23.525 -12.380 1.00 44.25 81 VAL A N 1
ATOM 636 C CA . VAL A 1 81 ? 7.774 -24.262 -13.643 1.00 44.25 81 VAL A CA 1
ATOM 637 C C . VAL A 1 81 ? 7.921 -23.219 -14.742 1.00 44.25 81 VAL A C 1
ATOM 639 O O . VAL A 1 81 ? 7.133 -22.274 -14.810 1.00 44.25 81 VAL A O 1
ATOM 642 N N . LYS A 1 82 ? 8.979 -23.338 -15.551 1.00 45.94 82 LYS A N 1
ATOM 643 C CA . LYS A 1 82 ? 9.166 -22.509 -16.739 1.00 45.94 82 LYS A CA 1
ATOM 644 C C . LYS A 1 82 ? 7.998 -22.808 -17.673 1.00 45.94 82 LYS A C 1
ATOM 646 O O . LYS A 1 82 ? 8.096 -23.680 -18.526 1.00 45.94 82 LYS A O 1
ATOM 651 N N . SER A 1 83 ? 6.895 -22.089 -17.491 1.00 44.12 83 SER A N 1
ATOM 652 C CA . SER A 1 83 ? 5.886 -21.901 -18.517 1.00 44.12 83 SER A CA 1
ATOM 653 C C . SER A 1 83 ? 6.606 -21.216 -19.671 1.00 44.12 83 SER A C 1
ATOM 655 O O . SER A 1 83 ? 6.853 -20.010 -19.654 1.00 44.12 83 SER A O 1
ATOM 657 N N . SER A 1 84 ? 7.047 -22.030 -20.623 1.00 52.62 84 SER A N 1
ATOM 658 C CA . SER A 1 84 ? 7.489 -21.614 -21.942 1.00 52.62 84 SER A CA 1
ATOM 659 C C . SER A 1 84 ? 6.499 -20.598 -22.513 1.00 52.62 84 SER A C 1
ATOM 661 O O . SER 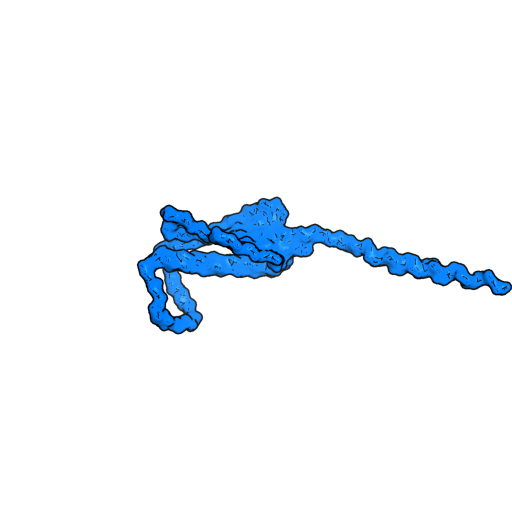A 1 84 ? 5.296 -20.832 -22.485 1.00 52.62 84 SER A O 1
ATOM 663 N N . ALA A 1 85 ? 7.037 -19.492 -23.030 1.00 51.19 85 ALA A N 1
ATOM 664 C CA . ALA A 1 85 ? 6.326 -18.409 -23.707 1.00 51.19 85 ALA A CA 1
ATOM 665 C C . ALA A 1 85 ? 5.438 -17.514 -22.815 1.00 51.19 85 ALA A C 1
ATOM 667 O O . ALA A 1 85 ? 4.215 -17.535 -22.873 1.00 51.19 85 ALA A O 1
ATOM 668 N N . THR A 1 86 ? 6.060 -16.604 -22.061 1.00 50.72 86 THR A N 1
ATOM 669 C CA . THR A 1 86 ? 5.441 -15.290 -21.821 1.00 50.72 86 THR A CA 1
ATOM 670 C C . THR A 1 86 ? 6.338 -14.249 -22.459 1.00 50.72 86 THR A C 1
ATOM 672 O O . THR A 1 86 ? 7.502 -14.089 -22.080 1.00 50.72 86 THR A O 1
ATOM 675 N N . ASP A 1 87 ? 5.809 -13.601 -23.484 1.00 51.44 87 ASP A N 1
ATOM 676 C CA . ASP A 1 87 ? 6.558 -12.736 -24.371 1.00 51.44 87 ASP A CA 1
ATOM 677 C C . ASP A 1 87 ? 7.340 -11.648 -23.603 1.00 51.44 87 ASP A C 1
ATOM 679 O O . ASP A 1 87 ? 6.833 -10.927 -22.735 1.00 51.44 87 ASP A O 1
ATOM 683 N N . SER A 1 88 ? 8.644 -11.617 -23.860 1.00 49.16 88 SER A N 1
ATOM 684 C CA . SER A 1 88 ? 9.668 -10.879 -23.112 1.00 49.16 88 SER A CA 1
ATOM 685 C C . SER A 1 88 ? 10.068 -9.584 -23.825 1.00 49.16 88 SER A C 1
ATOM 687 O O . SER A 1 88 ? 11.176 -9.089 -23.629 1.00 49.16 88 SER A O 1
ATOM 689 N N . THR A 1 89 ? 9.190 -9.040 -24.665 1.00 61.66 89 THR A N 1
ATOM 690 C CA . THR A 1 89 ? 9.545 -8.151 -25.781 1.00 61.66 89 THR A CA 1
ATOM 691 C C . THR A 1 89 ? 9.956 -6.722 -25.420 1.00 61.66 89 THR A C 1
ATOM 693 O O . THR A 1 89 ? 10.492 -6.032 -26.280 1.00 61.66 89 THR A O 1
ATOM 696 N N . SER A 1 90 ? 9.822 -6.248 -24.169 1.00 74.75 90 SER A N 1
ATOM 697 C CA . SER A 1 90 ? 10.461 -4.976 -23.779 1.00 74.75 90 SER A CA 1
ATOM 698 C C . SER A 1 90 ? 11.025 -4.946 -22.357 1.00 74.75 90 SER A C 1
ATOM 700 O O . SER A 1 90 ? 10.365 -5.290 -21.369 1.00 74.75 90 SER A O 1
ATOM 702 N N . THR A 1 91 ? 12.259 -4.446 -22.242 1.00 76.69 91 THR A N 1
ATOM 703 C CA . THR A 1 91 ? 12.934 -4.113 -20.975 1.00 76.69 91 THR A CA 1
ATOM 704 C C . THR A 1 91 ? 12.055 -3.226 -20.090 1.00 76.69 91 THR A C 1
ATOM 706 O O . THR A 1 91 ? 12.000 -3.423 -18.877 1.00 76.69 91 THR A O 1
ATOM 709 N N . ARG A 1 92 ? 11.279 -2.322 -20.702 1.00 77.19 92 ARG A N 1
ATOM 710 C CA . ARG A 1 92 ? 10.307 -1.455 -20.025 1.00 77.19 92 ARG A CA 1
ATOM 711 C C . ARG A 1 92 ? 9.262 -2.251 -19.240 1.00 77.19 92 ARG A C 1
ATOM 713 O O . ARG A 1 92 ? 9.153 -2.083 -18.030 1.00 77.19 92 ARG A O 1
ATOM 720 N N . LEU A 1 93 ? 8.538 -3.175 -19.880 1.00 78.62 93 LEU A N 1
ATOM 721 C CA . LEU A 1 93 ? 7.515 -3.985 -19.197 1.00 78.62 93 LEU A CA 1
ATOM 722 C C . LEU A 1 93 ? 8.100 -4.853 -18.075 1.00 78.62 93 LEU A C 1
ATOM 724 O O . LEU A 1 93 ? 7.411 -5.165 -17.105 1.00 78.62 93 LEU A O 1
ATOM 728 N N . ARG A 1 94 ? 9.367 -5.264 -18.192 1.00 78.00 94 ARG A N 1
ATOM 729 C CA . ARG A 1 94 ? 10.062 -5.999 -17.124 1.00 78.00 94 ARG A CA 1
ATOM 730 C C . ARG A 1 94 ? 10.325 -5.105 -15.910 1.00 78.00 94 ARG A C 1
ATOM 732 O O . ARG A 1 94 ? 10.050 -5.538 -14.797 1.00 78.00 94 ARG A O 1
ATOM 739 N N . ARG A 1 95 ? 10.758 -3.856 -16.113 1.00 79.38 95 ARG A N 1
ATOM 740 C CA . ARG A 1 95 ? 10.947 -2.880 -15.022 1.00 79.38 95 ARG A CA 1
ATOM 741 C C . ARG A 1 95 ? 9.654 -2.579 -14.286 1.00 79.38 95 ARG A C 1
ATOM 743 O O . ARG A 1 95 ? 9.634 -2.662 -13.067 1.00 79.38 95 ARG A O 1
ATOM 750 N N . PHE A 1 96 ? 8.570 -2.315 -15.015 1.00 81.88 96 PHE A N 1
ATOM 751 C CA . PHE A 1 96 ? 7.261 -2.083 -14.397 1.00 81.88 96 PHE A CA 1
ATOM 752 C C . PHE A 1 96 ? 6.795 -3.286 -13.568 1.00 81.88 96 PHE A C 1
ATOM 754 O O . PHE A 1 96 ? 6.276 -3.103 -12.472 1.00 81.88 96 PHE A O 1
ATOM 761 N N . ARG A 1 97 ? 7.022 -4.519 -14.044 1.00 83.06 97 ARG A N 1
ATOM 762 C CA . ARG A 1 97 ? 6.715 -5.734 -13.271 1.00 83.06 97 ARG A CA 1
ATOM 763 C C . ARG A 1 97 ? 7.530 -5.822 -11.983 1.00 83.06 97 ARG A C 1
ATOM 765 O O . ARG A 1 97 ? 6.961 -6.083 -10.930 1.00 83.06 97 ARG A O 1
ATOM 772 N N . TYR A 1 98 ? 8.838 -5.586 -12.051 1.00 84.12 98 TYR A N 1
ATOM 773 C CA . TYR A 1 98 ? 9.685 -5.628 -10.860 1.00 84.12 98 TYR A CA 1
ATOM 774 C C . TYR A 1 98 ? 9.350 -4.513 -9.868 1.00 84.12 98 TYR A C 1
ATOM 776 O O . TYR A 1 98 ? 9.241 -4.790 -8.679 1.00 84.12 98 TYR A O 1
ATOM 784 N N . ALA A 1 99 ? 9.115 -3.290 -10.349 1.00 85.00 99 ALA A N 1
ATOM 785 C CA . ALA A 1 99 ? 8.767 -2.158 -9.495 1.00 85.00 99 ALA A CA 1
ATOM 786 C C . ALA A 1 99 ? 7.437 -2.407 -8.787 1.00 85.00 99 ALA A C 1
ATOM 788 O O . ALA A 1 99 ? 7.324 -2.188 -7.586 1.00 85.00 99 ALA A O 1
ATOM 789 N N . ARG A 1 100 ? 6.459 -2.967 -9.507 1.00 86.50 100 ARG A N 1
A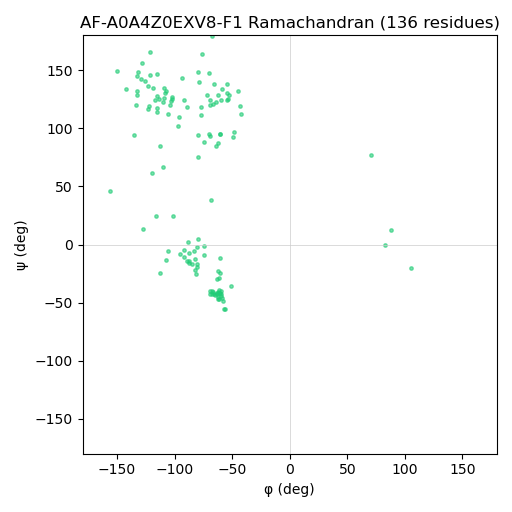TOM 790 C CA . ARG A 1 100 ? 5.177 -3.368 -8.932 1.00 86.50 100 ARG A CA 1
ATOM 791 C C . ARG A 1 100 ? 5.340 -4.458 -7.868 1.00 86.50 100 ARG A C 1
ATOM 793 O O . ARG A 1 100 ? 4.758 -4.339 -6.800 1.00 86.50 100 ARG A O 1
ATOM 800 N N . ASN A 1 101 ? 6.149 -5.488 -8.125 1.00 87.25 101 ASN A N 1
ATOM 801 C CA . ASN A 1 101 ? 6.419 -6.534 -7.132 1.00 87.25 101 ASN A CA 1
ATOM 802 C C . ASN A 1 101 ? 7.107 -5.979 -5.879 1.00 87.25 101 ASN A C 1
ATOM 804 O O . ASN A 1 101 ? 6.752 -6.369 -4.771 1.00 87.25 101 ASN A O 1
ATOM 808 N N . TYR A 1 102 ? 8.064 -5.067 -6.047 1.00 86.38 102 TYR A N 1
ATOM 809 C CA . TYR A 1 102 ? 8.745 -4.422 -4.929 1.00 86.38 102 TYR A CA 1
ATOM 810 C C . TYR A 1 102 ? 7.782 -3.556 -4.108 1.00 86.38 102 TYR A C 1
ATOM 812 O O . TYR A 1 102 ? 7.749 -3.651 -2.884 1.00 86.38 102 TYR A O 1
ATOM 820 N N . LEU A 1 103 ? 6.930 -2.786 -4.789 1.00 89.38 103 LEU A N 1
ATOM 821 C CA . LEU A 1 103 ? 5.879 -1.992 -4.162 1.00 89.38 103 LEU A CA 1
ATOM 822 C C . LEU A 1 103 ? 4.892 -2.867 -3.377 1.00 89.38 103 LEU A C 1
ATOM 824 O O . LEU A 1 103 ? 4.578 -2.533 -2.242 1.00 89.38 103 LEU A O 1
ATOM 828 N N . TYR A 1 104 ? 4.473 -4.017 -3.919 1.00 90.75 104 TYR A N 1
ATOM 829 C CA . TYR A 1 104 ? 3.632 -4.975 -3.186 1.00 90.75 104 TYR A CA 1
ATOM 830 C C . TYR A 1 104 ? 4.319 -5.524 -1.929 1.00 90.75 104 TYR A C 1
ATOM 832 O O . TYR A 1 104 ? 3.680 -5.695 -0.895 1.00 90.75 104 TYR A O 1
ATOM 840 N N . GLN A 1 105 ? 5.621 -5.806 -1.990 1.00 90.50 105 GLN A N 1
ATOM 841 C CA . GLN A 1 105 ? 6.362 -6.276 -0.817 1.00 90.50 105 GLN A CA 1
ATOM 842 C C . GLN A 1 105 ? 6.472 -5.191 0.258 1.00 90.50 105 GLN A C 1
ATOM 844 O O . GLN A 1 105 ? 6.290 -5.487 1.439 1.00 90.50 105 GLN A O 1
ATOM 849 N N . ALA A 1 106 ? 6.751 -3.947 -0.140 1.00 90.44 106 ALA A N 1
ATOM 850 C CA . ALA A 1 106 ? 6.792 -2.806 0.769 1.00 90.44 106 ALA A CA 1
ATOM 851 C C . ALA A 1 106 ? 5.415 -2.541 1.400 1.00 90.44 106 ALA A C 1
ATOM 853 O O . ALA A 1 106 ? 5.318 -2.359 2.610 1.00 90.44 106 ALA A O 1
ATOM 854 N N . GLU A 1 107 ? 4.350 -2.615 0.601 1.00 94.19 107 GLU A N 1
ATOM 855 C CA . GLU A 1 107 ? 2.959 -2.507 1.043 1.00 94.19 107 GLU A CA 1
ATOM 856 C C . GLU A 1 107 ? 2.623 -3.551 2.116 1.00 94.19 107 GLU A C 1
ATOM 858 O O . GLU A 1 107 ? 2.216 -3.189 3.218 1.00 94.19 107 GLU A O 1
ATOM 863 N N . ILE A 1 108 ? 2.841 -4.841 1.830 1.00 96.06 108 ILE A N 1
ATOM 864 C CA . ILE A 1 108 ? 2.558 -5.927 2.781 1.00 96.06 108 ILE A CA 1
ATOM 865 C C . ILE A 1 108 ? 3.387 -5.752 4.056 1.00 96.06 108 ILE A C 1
ATOM 867 O O . ILE A 1 108 ? 2.868 -5.918 5.159 1.00 96.06 108 ILE A O 1
ATOM 871 N N . ARG A 1 109 ? 4.668 -5.380 3.927 1.00 96.50 109 ARG A N 1
ATOM 872 C CA . ARG A 1 109 ? 5.529 -5.105 5.083 1.00 96.50 109 ARG A CA 1
ATOM 873 C C . ARG A 1 109 ? 4.947 -3.990 5.947 1.00 96.50 109 ARG A C 1
ATOM 875 O O . ARG A 1 109 ? 4.881 -4.160 7.161 1.00 96.50 109 ARG A O 1
ATOM 882 N N . LYS A 1 110 ? 4.496 -2.890 5.337 1.00 96.31 110 LYS A N 1
ATOM 883 C CA . LYS A 1 110 ? 3.951 -1.748 6.075 1.00 96.31 110 LYS A CA 1
ATOM 884 C C . LYS A 1 110 ? 2.609 -2.065 6.728 1.00 96.31 110 LYS A C 1
ATOM 886 O O . LYS A 1 110 ? 2.392 -1.693 7.876 1.00 96.31 110 LYS A O 1
ATOM 891 N N . LEU A 1 111 ? 1.734 -2.797 6.041 1.00 97.12 111 LEU A N 1
ATOM 892 C CA . LEU A 1 111 ? 0.473 -3.269 6.619 1.00 97.12 111 LEU A CA 1
ATOM 893 C C . LEU A 1 111 ? 0.715 -4.187 7.822 1.00 97.12 111 LEU A C 1
ATOM 895 O O . LEU A 1 111 ? 0.056 -4.029 8.846 1.00 97.12 111 LEU A O 1
ATOM 899 N N . ASN A 1 112 ? 1.695 -5.089 7.738 1.00 97.69 112 ASN A N 1
ATOM 900 C CA . ASN A 1 112 ? 2.066 -5.958 8.855 1.00 97.69 112 ASN A CA 1
ATOM 901 C C . ASN A 1 112 ? 2.664 -5.169 10.030 1.00 97.69 112 ASN A C 1
ATOM 903 O O . ASN A 1 112 ? 2.327 -5.448 11.177 1.00 97.69 112 ASN A O 1
ATOM 907 N N . GLU A 1 113 ? 3.518 -4.177 9.760 1.00 97.19 113 GLU A N 1
ATOM 908 C CA . GLU A 1 113 ? 4.072 -3.276 10.781 1.00 97.19 113 GLU A CA 1
ATOM 909 C C . GLU A 1 113 ? 2.956 -2.539 11.534 1.00 97.19 113 GLU A C 1
ATOM 911 O O . GLU A 1 113 ? 2.921 -2.536 12.764 1.00 97.19 113 GLU A O 1
ATOM 916 N N . LEU A 1 114 ? 2.001 -1.963 10.801 1.00 97.19 114 LEU A N 1
ATOM 917 C CA . LEU A 1 114 ? 0.871 -1.251 11.393 1.00 97.19 114 LEU A CA 1
ATOM 918 C C . LEU A 1 114 ? -0.067 -2.200 12.143 1.00 97.19 114 LEU A C 1
ATOM 920 O O . LEU A 1 114 ? -0.510 -1.877 13.244 1.00 97.19 114 LEU A O 1
ATOM 924 N N . SER A 1 115 ? -0.318 -3.390 11.600 1.00 97.38 115 SER A N 1
ATOM 925 C CA . SER A 1 115 ? -1.102 -4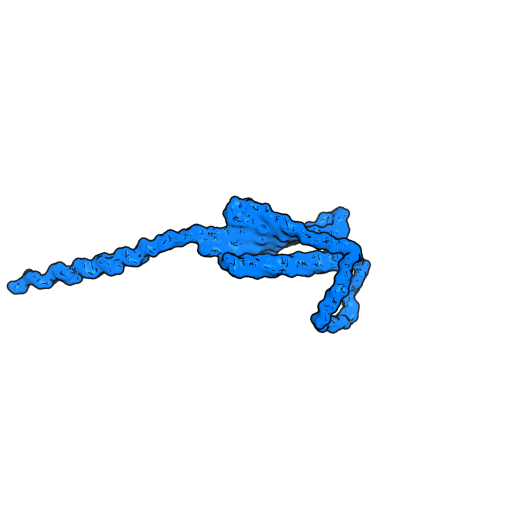.419 12.282 1.00 97.38 115 SER A CA 1
ATOM 926 C C . SER A 1 115 ? -0.463 -4.835 13.609 1.00 97.38 115 SER A C 1
ATOM 928 O O . SER A 1 115 ? -1.149 -4.873 14.630 1.00 97.38 115 SER A O 1
ATOM 930 N N . ALA A 1 116 ? 0.858 -5.036 13.639 1.00 97.94 116 ALA A N 1
ATOM 931 C CA . ALA A 1 116 ? 1.600 -5.308 14.871 1.00 97.94 116 ALA A CA 1
ATOM 932 C C . ALA A 1 116 ? 1.537 -4.138 15.872 1.00 97.94 116 ALA A C 1
ATOM 934 O O . ALA A 1 116 ? 1.550 -4.357 17.082 1.00 97.94 116 ALA A O 1
ATOM 935 N N . ALA A 1 117 ? 1.409 -2.901 15.385 1.00 96.94 117 ALA A N 1
ATOM 936 C CA . ALA A 1 117 ? 1.183 -1.711 16.205 1.00 96.94 117 ALA A CA 1
ATOM 937 C C . ALA A 1 117 ? -0.287 -1.523 16.652 1.00 96.94 117 ALA A C 1
ATOM 939 O O . ALA A 1 117 ? -0.609 -0.512 17.287 1.00 96.94 117 ALA A O 1
ATOM 940 N N . GLY A 1 118 ? -1.177 -2.477 16.357 1.00 97.06 118 GLY A N 1
ATOM 941 C CA . GLY A 1 118 ? -2.581 -2.480 16.778 1.00 97.06 118 GLY A CA 1
ATOM 942 C C . GLY A 1 118 ? -3.539 -1.758 15.829 1.00 97.06 118 GLY A C 1
ATOM 943 O O . GLY A 1 118 ? -4.676 -1.498 16.208 1.00 97.06 118 GLY A O 1
ATOM 944 N N . TRP A 1 119 ? -3.099 -1.414 14.618 1.00 97.94 119 TRP A N 1
ATOM 945 C CA . TRP A 1 119 ? -3.984 -0.881 13.587 1.00 97.94 119 TRP A CA 1
ATOM 946 C C . TRP A 1 119 ? -4.774 -2.000 12.909 1.00 97.94 119 TRP A C 1
ATOM 948 O O . TRP A 1 119 ? -4.236 -3.055 12.575 1.00 97.94 119 TRP A O 1
ATOM 958 N N . VAL A 1 120 ? -6.050 -1.746 12.641 1.00 97.81 120 VAL A N 1
ATOM 959 C CA . VAL A 1 120 ? -6.955 -2.677 11.966 1.00 97.81 120 VAL A CA 1
ATOM 960 C C . VAL A 1 120 ? -7.347 -2.095 10.617 1.00 97.81 120 VAL A C 1
ATOM 962 O O . VAL A 1 120 ? -7.849 -0.977 10.541 1.00 97.81 120 VAL A O 1
ATOM 965 N N . LEU A 1 121 ? -7.127 -2.848 9.540 1.00 97.94 121 LEU A N 1
ATOM 966 C CA . LEU A 1 121 ? -7.582 -2.467 8.204 1.00 97.94 121 LEU A CA 1
ATOM 967 C C . LEU A 1 121 ? -9.116 -2.495 8.151 1.00 97.94 121 LEU A C 1
ATOM 969 O O . LEU A 1 121 ? -9.717 -3.543 8.377 1.00 97.94 121 LEU A O 1
ATOM 973 N N . ILE A 1 122 ? -9.738 -1.360 7.826 1.00 98.00 122 ILE A N 1
ATOM 974 C CA . ILE A 1 122 ? -11.202 -1.224 7.769 1.00 98.00 122 ILE A CA 1
ATOM 975 C C . ILE A 1 122 ? -11.739 -0.989 6.358 1.00 98.00 122 ILE A C 1
ATOM 977 O O . ILE A 1 122 ? -12.895 -1.303 6.092 1.00 98.00 122 ILE A O 1
ATOM 981 N N . ASN A 1 123 ? -10.930 -0.442 5.446 1.00 98.00 123 ASN A N 1
ATOM 982 C CA . ASN A 1 123 ? -11.341 -0.238 4.060 1.00 98.00 123 ASN A CA 1
ATOM 983 C C . ASN A 1 123 ? -10.149 -0.311 3.101 1.00 98.00 123 ASN A C 1
ATOM 985 O O . ASN A 1 123 ? -9.027 0.051 3.455 1.00 98.00 123 ASN A O 1
ATOM 989 N N . THR A 1 124 ? -10.405 -0.759 1.875 1.00 97.81 124 THR A N 1
ATOM 990 C CA . THR A 1 124 ? -9.461 -0.725 0.757 1.00 97.81 124 THR A CA 1
ATOM 991 C C . THR A 1 124 ? -10.169 -0.186 -0.478 1.00 97.81 124 THR A C 1
ATOM 993 O O . THR A 1 124 ? -11.117 -0.795 -0.969 1.00 97.81 124 THR A O 1
ATOM 996 N N . THR A 1 125 ? -9.676 0.926 -1.014 1.00 97.38 125 THR A N 1
ATOM 997 C CA . THR A 1 125 ? -10.210 1.560 -2.222 1.00 97.38 125 THR A CA 1
ATOM 998 C C . THR A 1 125 ? -9.165 1.499 -3.324 1.00 97.38 125 THR A C 1
ATOM 1000 O O . THR A 1 125 ? -8.025 1.921 -3.135 1.00 97.38 125 THR A O 1
ATOM 1003 N N . GLN A 1 126 ? -9.547 0.988 -4.490 1.00 93.88 126 GLN A N 1
ATOM 1004 C CA . GLN A 1 126 ? -8.690 0.977 -5.673 1.00 93.88 126 GLN A CA 1
ATOM 1005 C C . GLN A 1 126 ? -9.130 2.083 -6.626 1.00 93.88 126 GLN A C 1
ATOM 1007 O O . GLN A 1 126 ? -10.294 2.149 -7.010 1.00 93.88 126 GLN A O 1
ATOM 1012 N N . GLU A 1 127 ? -8.188 2.931 -7.019 1.00 88.44 127 GLU A N 1
ATOM 1013 C CA . GLU A 1 127 ? -8.378 3.955 -8.041 1.00 88.44 127 GLU A CA 1
ATOM 1014 C C . GLU A 1 127 ? -7.382 3.739 -9.177 1.00 88.44 127 GLU A C 1
ATOM 1016 O O . GLU A 1 127 ? -6.422 2.973 -9.059 1.00 88.44 127 GLU A O 1
ATOM 1021 N N . THR A 1 128 ? -7.611 4.387 -10.315 1.00 82.81 128 THR A N 1
ATOM 1022 C CA . THR A 1 128 ? -6.779 4.225 -11.510 1.00 82.81 128 THR A CA 1
ATOM 1023 C C . THR A 1 128 ? -5.331 4.645 -11.230 1.00 82.81 128 THR A C 1
ATOM 1025 O O . THR A 1 128 ? -4.989 5.816 -11.329 1.00 82.81 128 THR A O 1
ATOM 1028 N N . GLY A 1 129 ? -4.475 3.678 -10.890 1.00 80.56 129 GLY A N 1
ATOM 1029 C CA . GLY A 1 129 ? -3.050 3.887 -10.597 1.00 80.56 129 GLY A CA 1
ATOM 1030 C C . GLY A 1 129 ? -2.675 3.815 -9.115 1.00 80.56 129 GLY A C 1
ATOM 1031 O O . GLY A 1 129 ? -1.529 3.487 -8.819 1.00 80.56 129 GLY A O 1
ATOM 1032 N N . ALA A 1 130 ? -3.635 3.980 -8.201 1.00 90.62 130 ALA A N 1
ATOM 1033 C CA . ALA A 1 130 ? -3.381 4.011 -6.764 1.00 90.62 130 ALA A CA 1
ATOM 1034 C C . ALA A 1 130 ? -4.269 3.035 -5.978 1.00 90.62 130 ALA A C 1
ATOM 1036 O O . ALA A 1 130 ? -5.351 2.627 -6.399 1.00 90.62 130 ALA A O 1
ATOM 1037 N N . THR A 1 131 ? -3.820 2.630 -4.797 1.00 95.31 131 THR A N 1
ATOM 1038 C CA . THR A 1 131 ? -4.648 1.873 -3.852 1.00 95.31 131 THR A CA 1
ATOM 1039 C C . THR A 1 131 ? -4.528 2.487 -2.476 1.00 95.31 131 THR A C 1
ATOM 1041 O O . THR A 1 131 ? -3.424 2.732 -2.000 1.00 95.31 131 THR A O 1
ATOM 1044 N N . ARG A 1 132 ? -5.675 2.766 -1.860 1.00 97.12 132 ARG A N 1
ATOM 1045 C CA . ARG A 1 132 ? -5.772 3.389 -0.547 1.00 97.12 132 ARG A CA 1
ATOM 1046 C C . ARG A 1 132 ? -6.262 2.376 0.468 1.00 97.12 132 ARG A C 1
ATOM 1048 O O . ARG A 1 132 ? -7.239 1.677 0.217 1.00 97.12 132 ARG A O 1
ATOM 1055 N N . TYR A 1 133 ? -5.610 2.347 1.614 1.00 98.00 133 TYR A N 1
ATOM 1056 C CA . TYR A 1 133 ? -5.959 1.517 2.755 1.00 98.00 133 TYR A CA 1
ATOM 1057 C C . TYR A 1 133 ? -6.304 2.441 3.906 1.00 98.00 133 TYR A C 1
ATOM 1059 O O . TYR A 1 133 ? -5.492 3.288 4.266 1.00 98.00 133 TYR A O 1
ATOM 1067 N N . LEU A 1 134 ? -7.493 2.284 4.475 1.00 98.06 134 LEU A N 1
ATOM 1068 C CA . LEU A 1 134 ? -7.894 3.001 5.677 1.00 98.06 134 LEU A CA 1
ATOM 1069 C C . LEU A 1 134 ? -7.787 2.051 6.861 1.00 98.06 134 LEU A C 1
ATOM 1071 O O . LEU A 1 134 ? -8.385 0.971 6.852 1.00 98.06 134 LEU A O 1
ATOM 1075 N N . LEU A 1 135 ? -7.036 2.463 7.872 1.00 98.25 135 LEU A N 1
ATOM 1076 C CA . LEU A 1 135 ? -6.827 1.720 9.099 1.00 98.25 135 LEU A CA 1
ATOM 1077 C C . LEU A 1 135 ? -7.413 2.490 10.278 1.00 98.25 135 LEU A C 1
ATOM 1079 O O . LEU A 1 135 ? -7.390 3.720 10.302 1.00 98.25 135 LEU A O 1
ATOM 1083 N N . ARG A 1 136 ? -7.924 1.751 11.260 1.00 97.62 136 ARG A N 1
ATOM 1084 C CA . ARG A 1 136 ? -8.471 2.278 12.508 1.00 97.62 136 ARG A CA 1
ATOM 1085 C C . ARG A 1 136 ? -7.724 1.697 13.698 1.00 97.62 136 ARG A C 1
ATOM 1087 O O . ARG A 1 136 ? -7.323 0.535 13.665 1.00 97.62 136 ARG A O 1
ATOM 1094 N N . LYS A 1 137 ? -7.577 2.491 14.750 1.00 96.44 137 LYS A N 1
ATOM 1095 C CA . LYS A 1 137 ? -7.122 2.041 16.061 1.00 96.44 137 LYS A CA 1
ATOM 1096 C C . LYS A 1 137 ? -8.045 2.613 17.133 1.00 96.44 137 LYS A C 1
ATOM 1098 O O . LYS A 1 137 ? -8.365 3.801 17.084 1.00 96.44 137 LYS A O 1
ATOM 1103 N N . ASP A 1 138 ? -8.480 1.745 18.039 1.00 91.06 138 ASP A N 1
ATOM 1104 C CA . ASP A 1 138 ? -9.375 2.071 19.156 1.00 91.06 138 ASP A CA 1
ATOM 1105 C C . ASP A 1 138 ? -8.573 2.468 20.417 1.00 91.06 138 ASP A C 1
ATOM 1107 O O . ASP A 1 138 ? -7.408 2.014 20.562 1.00 91.06 138 ASP A O 1
#

Mean predicted aligned error: 12.17 Å

Radius of gyration: 28.09 Å; Cα contacts (8 Å, |Δi|>4): 158; chains: 1; bounding box: 72×39×89 Å

Sequence (138 aa):
MSKILFASALTLVTLGLWSFNSKDAKPAQYLMIIRDMERTGYSDQPRPALTVIEPDGTFKTEELPVISYNFPRESIKATIVKSSATDSTSTRLRRFRYARNYLYQAEIRKLNELSAAGWVLINTTQETGATRYLLRKD

Secondary structure (DSSP, 8-state):
----TTSSSSSSSTTSTTTT----PPPPEEEEEEEEEE--TT-SS-EEEEEEE-TTS-EEEEEPPP--S--------------S------HHHHHHHHHHHHHHHHHHHHHHHHHHTT-EEEEEEEETTEEEEEEEE-

Foldseek 3Di:
DDDDPPPPPPVVVVVVVVPPPPVPDPPKAKKKKKWFWDDDVPDLWIFTKIWIQGSVRDIDIDTDDIDDPDDPPPPDPPDDDPPPDDDPPDPSVVSVVVSVVVSVVVVVVVVVVVVVVQWDFDDWDDDDGMIMTMTIHD

pLDDT: mean 77.16, std 18.9, range [41.59, 98.25]